Protein AF-A0A3Q7FT21-F1 (afdb_monomer_lite)

Organism: Solanum lycopersicum (NCBI:txid4081)

Sequence (162 aa):
NGCFIIMRSIQRLRFLHSPSLLSRFTANYLPLTSSYSSSSPHAQMEPTTSITAATFLTQEELTQINLLIPRLCSSNHLKEAANLITTAFLTNPSLESISVSIFIHRLSLEPDLTQPMYFLNRLKYTPKAQSFLLPICKMLVSLYFRNREAKKGLKIFHWVSR

Structure (mmCIF, N/CA/C/O backbone):
data_AF-A0A3Q7FT21-F1
#
_entry.id   AF-A0A3Q7FT21-F1
#
loop_
_atom_site.group_PDB
_atom_site.id
_atom_site.type_symbol
_atom_site.label_atom_id
_atom_site.label_alt_id
_atom_site.label_comp_id
_atom_site.label_asym_id
_atom_site.label_entity_id
_atom_site.label_seq_id
_atom_site.pdbx_PDB_ins_code
_atom_site.Cartn_x
_atom_site.Cartn_y
_atom_site.Cartn_z
_atom_site.occupancy
_atom_site.B_iso_or_equiv
_atom_site.auth_seq_id
_atom_site.auth_comp_id
_atom_site.auth_asym_id
_atom_site.auth_atom_id
_atom_site.pdbx_PDB_model_num
ATOM 1 N N . ASN A 1 1 ? -20.136 3.689 -27.228 1.00 39.22 1 ASN A N 1
ATOM 2 C CA . ASN A 1 1 ? -21.067 3.970 -26.105 1.00 39.22 1 ASN A CA 1
ATOM 3 C C . ASN A 1 1 ? -20.394 4.053 -24.724 1.00 39.22 1 ASN A C 1
ATOM 5 O O . ASN A 1 1 ? -21.027 3.715 -23.738 1.00 39.22 1 ASN A O 1
ATOM 9 N N . GLY A 1 2 ? -19.146 4.538 -24.612 1.00 34.97 2 GLY A N 1
ATOM 10 C CA . GLY A 1 2 ? -18.394 4.532 -23.338 1.00 34.97 2 GLY A CA 1
ATOM 11 C C . GLY A 1 2 ? -17.971 5.901 -22.790 1.00 34.97 2 GLY A C 1
ATOM 12 O O . GLY A 1 2 ? -17.339 5.951 -21.745 1.00 34.97 2 GLY A O 1
ATOM 13 N N . CYS A 1 3 ? -18.298 7.009 -23.467 1.00 38.62 3 CYS A N 1
ATOM 14 C CA . CYS A 1 3 ? -17.778 8.336 -23.098 1.00 38.62 3 CYS A CA 1
ATOM 15 C C . CYS A 1 3 ? -18.766 9.186 -22.269 1.00 38.62 3 CYS A C 1
ATOM 17 O O . CYS A 1 3 ? -18.373 10.148 -21.619 1.00 38.62 3 CYS A O 1
ATOM 19 N N . PHE A 1 4 ? -20.054 8.818 -22.227 1.00 33.16 4 PHE A N 1
ATOM 20 C CA . PHE A 1 4 ? -21.101 9.669 -21.638 1.00 33.16 4 PHE A CA 1
ATOM 21 C C . PHE A 1 4 ? -21.374 9.420 -20.140 1.00 33.16 4 PHE A C 1
ATOM 23 O O . PHE A 1 4 ? -21.985 10.253 -19.475 1.00 33.16 4 PHE A O 1
ATOM 30 N N . ILE A 1 5 ? -20.902 8.302 -19.573 1.00 39.97 5 ILE A N 1
ATOM 31 C CA . ILE A 1 5 ? -21.164 7.944 -18.162 1.00 39.97 5 ILE A CA 1
ATOM 32 C C . ILE A 1 5 ? -20.169 8.629 -17.203 1.00 39.97 5 ILE A C 1
ATOM 34 O O . ILE A 1 5 ? -20.488 8.863 -16.037 1.00 39.97 5 ILE A O 1
ATOM 38 N N . ILE A 1 6 ? -18.991 9.037 -17.688 1.00 44.06 6 ILE A N 1
ATOM 39 C CA . ILE A 1 6 ? -17.925 9.599 -16.841 1.00 44.06 6 ILE A CA 1
ATOM 40 C C . ILE A 1 6 ? -18.225 11.049 -16.417 1.00 44.06 6 ILE A C 1
ATOM 42 O O . ILE A 1 6 ? -17.867 11.449 -15.310 1.00 44.06 6 ILE A O 1
ATOM 46 N N . MET A 1 7 ? -18.967 11.826 -17.215 1.00 31.12 7 MET A N 1
ATOM 47 C CA . MET A 1 7 ? -19.254 13.229 -16.876 1.00 31.12 7 MET A CA 1
ATOM 48 C C . MET A 1 7 ? -20.376 13.430 -15.848 1.00 31.12 7 MET A C 1
ATOM 50 O O . MET A 1 7 ? -20.403 14.458 -15.170 1.00 31.12 7 MET A O 1
ATOM 54 N N . ARG A 1 8 ? -21.273 12.454 -15.646 1.00 34.62 8 ARG A N 1
ATOM 55 C CA . ARG A 1 8 ? -22.394 12.603 -14.695 1.00 34.62 8 ARG A CA 1
ATOM 56 C C . ARG A 1 8 ? -21.981 12.422 -13.226 1.00 34.62 8 ARG A C 1
ATOM 58 O O . ARG A 1 8 ? -22.713 12.827 -12.325 1.00 34.62 8 ARG A O 1
ATOM 65 N N . SER A 1 9 ? -20.794 11.875 -12.970 1.00 38.12 9 SER A N 1
ATOM 66 C CA . SER A 1 9 ? -20.300 11.610 -11.610 1.00 38.12 9 SER A CA 1
ATOM 67 C C . SER A 1 9 ? -19.572 12.800 -10.974 1.00 38.12 9 SER A C 1
ATOM 69 O O . SER A 1 9 ? -19.424 12.841 -9.754 1.00 38.12 9 SER A O 1
ATOM 71 N N . ILE A 1 10 ? -19.170 13.800 -11.768 1.00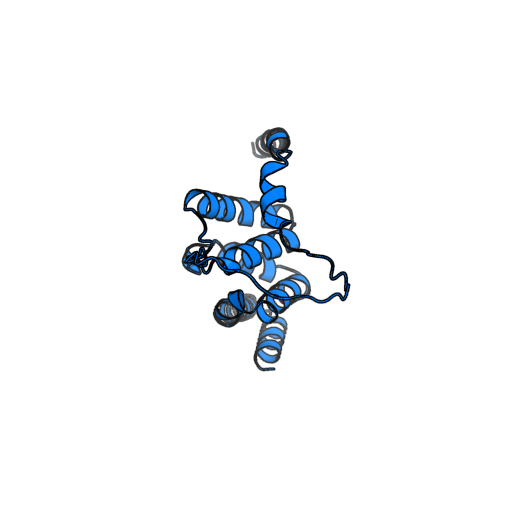 45.97 10 ILE A N 1
ATOM 72 C CA . ILE A 1 10 ? -18.412 14.970 -11.288 1.00 45.97 10 ILE A CA 1
ATOM 73 C C . ILE A 1 10 ? -19.341 15.996 -10.613 1.00 45.97 10 ILE A C 1
ATOM 75 O O . ILE A 1 10 ? -18.941 16.700 -9.689 1.00 45.97 10 ILE A O 1
ATOM 79 N N . GLN A 1 11 ? -20.626 16.035 -10.984 1.00 39.22 11 GLN A N 1
ATOM 80 C CA . GLN A 1 11 ? -21.595 16.970 -10.392 1.00 39.22 11 GLN A CA 1
ATOM 81 C C . GLN A 1 11 ? -22.029 16.600 -8.963 1.00 39.22 11 GLN A C 1
ATOM 83 O O . GLN A 1 11 ? -22.548 17.454 -8.246 1.00 39.22 11 GLN A O 1
ATOM 88 N N . ARG A 1 12 ? -21.769 15.369 -8.500 1.00 40.31 12 ARG A N 1
ATOM 89 C CA . ARG A 1 12 ? -22.062 14.957 -7.113 1.00 40.31 12 ARG A CA 1
ATOM 90 C C . ARG A 1 12 ? -20.955 15.297 -6.112 1.00 40.31 12 ARG A C 1
ATOM 92 O O . ARG A 1 12 ? -21.176 15.166 -4.914 1.00 40.31 12 ARG A O 1
ATOM 99 N N . LEU A 1 13 ? -19.811 15.816 -6.568 1.00 42.16 13 LEU A N 1
ATOM 100 C CA . LEU A 1 13 ? -18.716 16.251 -5.689 1.00 42.16 13 LEU A CA 1
ATOM 101 C C . LEU A 1 13 ? -19.010 17.565 -4.942 1.00 42.16 13 LEU A C 1
ATOM 103 O O . LEU A 1 13 ? -18.293 17.901 -4.006 1.00 42.16 13 LEU A O 1
ATOM 107 N N . ARG A 1 14 ? -20.099 18.276 -5.271 1.00 40.06 14 ARG A N 1
ATOM 108 C CA . ARG A 1 14 ? -20.554 19.434 -4.476 1.00 40.06 14 ARG A CA 1
ATOM 109 C C . ARG A 1 14 ? -21.140 19.054 -3.109 1.00 40.06 14 ARG A C 1
ATOM 111 O O . ARG A 1 14 ? -21.314 19.935 -2.278 1.00 40.06 14 ARG A O 1
ATOM 118 N N . PHE A 1 15 ? -21.376 17.766 -2.842 1.00 39.66 15 PHE A N 1
ATOM 119 C CA . PHE A 1 15 ? -21.803 17.282 -1.522 1.00 39.66 15 PHE A CA 1
ATOM 120 C C . PHE A 1 15 ? -20.658 17.117 -0.511 1.00 39.66 15 PHE A C 1
ATOM 122 O O . PHE A 1 15 ? -20.920 16.837 0.652 1.00 39.66 15 PHE A O 1
ATOM 129 N N . LEU A 1 16 ? -19.395 17.295 -0.917 1.00 44.50 16 LEU A N 1
ATOM 130 C CA . LEU A 1 16 ? -18.241 17.097 -0.029 1.00 44.50 16 LEU A CA 1
ATOM 131 C C . LEU A 1 16 ? -17.788 18.371 0.702 1.00 44.50 16 LEU A C 1
ATOM 133 O O . LEU A 1 16 ? -16.834 18.323 1.471 1.00 44.50 16 LEU A O 1
ATOM 137 N N . HIS A 1 17 ? -18.499 19.490 0.534 1.00 36.25 17 HIS A N 1
ATOM 138 C CA . HIS A 1 17 ? -18.295 20.716 1.316 1.00 36.25 17 HIS A CA 1
ATOM 139 C C . HIS A 1 17 ? -19.102 20.716 2.631 1.00 36.25 17 HIS A C 1
ATOM 141 O O . HIS A 1 17 ? -19.611 21.749 3.056 1.00 36.25 17 HIS A O 1
ATOM 147 N N . SER A 1 18 ? -19.233 19.564 3.299 1.00 35.62 18 SER A N 1
ATOM 148 C CA . SER A 1 18 ? -19.724 19.526 4.681 1.00 35.62 18 SER A CA 1
ATOM 149 C C . SER A 1 18 ? -18.536 19.639 5.648 1.00 35.62 18 SER A C 1
ATOM 151 O O . SER A 1 18 ? -17.769 18.684 5.778 1.00 35.62 18 SER A O 1
ATOM 153 N N . PRO A 1 19 ? -18.375 20.767 6.369 1.00 42.12 19 PRO A N 1
ATOM 154 C CA . PRO A 1 19 ? -17.279 20.966 7.324 1.00 42.12 19 PRO A CA 1
ATOM 155 C C . PRO A 1 19 ? -17.345 20.046 8.562 1.00 42.12 19 PRO A C 1
ATOM 157 O O . PRO A 1 19 ? -16.426 20.040 9.380 1.00 42.12 19 PRO A O 1
ATOM 160 N N . SER A 1 20 ? -18.391 19.225 8.703 1.00 39.62 20 SER A N 1
ATOM 161 C CA . SER A 1 20 ? -18.611 18.366 9.872 1.00 39.62 20 SER A CA 1
ATOM 162 C C . SER A 1 20 ? -17.694 17.141 9.948 1.00 39.62 20 SER A C 1
ATOM 164 O O . SER A 1 20 ? -17.480 16.630 11.047 1.00 39.62 20 SER A O 1
ATOM 166 N N . LEU A 1 21 ? -17.119 16.678 8.830 1.00 41.75 21 LEU A N 1
ATOM 167 C CA . LEU A 1 21 ? -16.188 15.541 8.852 1.00 41.75 21 LEU A CA 1
ATOM 168 C C . LEU A 1 21 ? -14.760 15.957 9.213 1.00 41.75 21 LEU A C 1
ATOM 170 O O . LEU A 1 21 ? -14.068 15.191 9.870 1.00 41.75 21 LEU A O 1
ATOM 174 N N . LEU A 1 22 ? -14.330 17.178 8.872 1.00 38.09 22 LEU A N 1
ATOM 175 C CA . LEU A 1 22 ? -12.999 17.682 9.244 1.00 38.09 22 LEU A CA 1
ATOM 176 C C . LEU A 1 22 ? -12.909 18.077 10.724 1.00 38.09 22 LEU A C 1
ATOM 178 O O . LEU A 1 22 ? -11.853 17.912 11.329 1.00 38.09 22 LEU A O 1
ATOM 182 N N . SER A 1 23 ? -14.016 18.521 11.331 1.00 36.00 23 SER A N 1
ATOM 183 C CA . SER A 1 23 ? -14.039 18.967 12.732 1.00 36.00 23 SER A CA 1
ATOM 184 C C . SER A 1 23 ? -13.704 17.865 13.742 1.00 36.00 23 SER A C 1
ATOM 186 O O . SER A 1 23 ? -13.302 18.178 14.860 1.00 36.00 23 SER A O 1
ATOM 188 N N . ARG A 1 24 ? -13.870 16.585 13.381 1.00 41.72 24 ARG A N 1
ATOM 189 C CA . ARG A 1 24 ? -13.568 15.463 14.283 1.00 41.72 24 ARG A CA 1
ATOM 190 C C . ARG A 1 24 ? -12.106 15.006 14.205 1.00 41.72 24 ARG A C 1
ATOM 192 O O . ARG A 1 24 ? -11.644 14.327 15.113 1.00 41.72 24 ARG A O 1
ATOM 199 N N . PHE A 1 25 ? -11.374 15.400 13.158 1.00 43.97 25 PHE A N 1
ATOM 200 C CA . PHE A 1 25 ? -9.965 15.034 12.959 1.00 43.97 25 PHE A CA 1
ATOM 201 C C . PHE A 1 25 ? -8.970 16.102 13.445 1.00 43.97 25 PHE A C 1
ATOM 203 O O . PHE A 1 25 ? -7.785 15.805 13.559 1.00 43.97 25 PHE A O 1
ATOM 210 N N . THR A 1 26 ? -9.420 17.324 13.749 1.00 41.31 26 THR A N 1
ATOM 211 C CA . THR A 1 26 ? -8.561 18.438 14.203 1.00 41.31 26 THR A CA 1
ATOM 212 C C . THR A 1 26 ? -8.559 18.675 15.716 1.00 41.31 26 THR A C 1
ATOM 214 O O . THR A 1 26 ? -7.800 19.513 16.201 1.00 41.31 26 THR A O 1
ATOM 217 N N . ALA A 1 27 ? -9.343 17.928 16.494 1.00 42.09 27 ALA A N 1
ATOM 218 C CA . ALA A 1 27 ? -9.324 18.019 17.950 1.00 42.09 27 ALA A CA 1
ATOM 219 C C . ALA A 1 27 ? -8.206 17.134 18.525 1.00 42.09 27 ALA A C 1
ATOM 221 O O . ALA A 1 27 ? -8.450 15.968 18.815 1.00 42.09 27 ALA A O 1
ATOM 222 N N . ASN A 1 28 ? -6.975 17.663 18.587 1.00 41.47 28 ASN A N 1
ATOM 223 C CA . ASN A 1 28 ? -5.962 17.421 19.640 1.00 41.47 28 ASN A CA 1
ATOM 224 C C . ASN A 1 28 ? -4.559 17.908 19.224 1.00 41.47 28 ASN A C 1
ATOM 226 O O . ASN A 1 28 ? -3.575 17.176 19.309 1.00 41.47 28 ASN A O 1
ATOM 230 N N . TYR A 1 29 ? -4.444 19.172 18.819 1.00 39.91 29 TYR A N 1
ATOM 231 C CA . TYR A 1 29 ? -3.180 19.897 18.955 1.00 39.91 29 TYR A CA 1
ATOM 232 C C . TYR A 1 29 ? -3.377 20.978 20.017 1.00 39.91 29 TYR A C 1
ATOM 234 O O . TYR A 1 29 ? -3.792 22.093 19.718 1.00 39.91 29 TYR A O 1
ATOM 242 N N . LEU A 1 30 ? -3.133 20.613 21.278 1.00 40.53 30 LEU A N 1
ATOM 243 C CA . LEU A 1 30 ? -2.931 21.576 22.361 1.00 40.53 30 LEU A CA 1
ATOM 244 C C . LEU A 1 30 ? -1.567 22.255 22.147 1.00 40.53 30 LEU A C 1
ATOM 246 O O . LEU A 1 30 ? -0.557 21.548 22.095 1.00 40.53 30 LEU A O 1
ATOM 250 N N . PRO A 1 31 ? -1.489 23.592 22.032 1.00 41.03 31 PRO A N 1
ATOM 251 C CA . PRO A 1 31 ? -0.224 24.292 22.166 1.00 41.03 31 PRO A CA 1
ATOM 252 C C . PRO A 1 31 ? 0.200 24.303 23.641 1.00 41.03 31 PRO A C 1
ATOM 254 O O . PRO A 1 31 ? -0.562 24.674 24.532 1.00 41.03 31 PRO A O 1
ATOM 257 N N . LEU A 1 32 ? 1.437 23.874 23.884 1.00 41.78 32 LEU A N 1
ATOM 258 C CA . LEU A 1 32 ? 2.106 23.902 25.178 1.00 41.78 32 LEU A CA 1
ATOM 259 C C . LEU A 1 32 ? 2.386 25.363 25.572 1.00 41.78 32 LEU A C 1
ATOM 261 O O . LEU A 1 32 ? 3.337 25.963 25.076 1.00 41.78 32 LEU A O 1
ATOM 265 N N . THR A 1 33 ? 1.583 25.941 26.465 1.00 38.16 33 THR A N 1
ATOM 266 C CA . THR A 1 33 ? 1.930 27.195 27.149 1.00 38.16 33 THR A CA 1
ATOM 267 C C . THR A 1 33 ? 2.263 26.899 28.602 1.00 38.16 33 THR A C 1
ATOM 269 O O . THR A 1 33 ? 1.398 26.534 29.396 1.00 38.16 33 THR A O 1
ATOM 272 N N . SER A 1 34 ? 3.544 27.043 28.928 1.00 40.53 34 SER A N 1
ATOM 273 C CA . SER A 1 34 ? 4.061 27.051 30.292 1.00 40.53 34 SER A CA 1
ATOM 274 C C . SER A 1 34 ? 3.517 28.265 31.044 1.00 40.53 34 SER A C 1
ATOM 276 O O . SER A 1 34 ? 3.614 29.389 30.552 1.00 40.53 34 SER A O 1
ATOM 278 N N . SER A 1 35 ? 2.966 28.056 32.236 1.00 37.34 35 SER A N 1
ATOM 279 C CA . SER A 1 35 ? 2.826 29.090 33.262 1.00 37.34 35 SER A CA 1
ATOM 280 C C . SER A 1 35 ? 2.770 28.425 34.632 1.00 37.34 35 SER A C 1
ATOM 282 O O . SER A 1 35 ? 1.949 27.554 34.904 1.00 37.34 35 SER A O 1
ATOM 284 N N . TYR A 1 36 ? 3.709 28.838 35.470 1.00 43.22 36 TYR A N 1
ATOM 285 C CA . TYR A 1 36 ? 3.799 28.561 36.893 1.00 43.22 36 TYR A CA 1
ATOM 286 C C . TYR A 1 36 ? 2.655 29.273 37.630 1.00 43.22 36 TYR A C 1
ATOM 288 O O . TYR A 1 36 ? 2.338 30.414 37.299 1.00 43.22 36 TYR A O 1
ATOM 296 N N . SER A 1 37 ? 2.076 28.640 38.653 1.00 34.19 37 SER A N 1
ATOM 297 C CA . SER A 1 37 ? 1.817 29.247 39.971 1.00 34.19 37 SER A CA 1
ATOM 298 C C . SER A 1 37 ? 1.069 28.292 40.904 1.00 34.19 37 SER A C 1
ATOM 300 O O . SER A 1 37 ? 0.234 27.488 40.506 1.00 34.19 37 SER A O 1
ATOM 302 N N . SER A 1 38 ? 1.449 28.410 42.168 1.00 38.88 38 SER A N 1
ATOM 303 C CA . SER A 1 38 ? 1.082 27.680 43.378 1.00 38.88 38 SER A CA 1
ATOM 304 C C . SER A 1 38 ? -0.358 27.871 43.867 1.00 38.88 38 SER A C 1
ATOM 306 O O . SER A 1 38 ? -0.829 29.004 43.909 1.00 38.88 38 SER A O 1
ATOM 308 N N . SER A 1 39 ? -0.983 26.806 44.388 1.00 33.53 39 SER A N 1
ATOM 309 C CA . SER A 1 39 ? -1.564 26.679 45.752 1.00 33.53 39 SER A CA 1
ATOM 310 C C . SER A 1 39 ? -2.558 25.499 45.844 1.00 33.53 39 SER A C 1
ATOM 312 O O . SER A 1 39 ? -3.169 25.094 44.864 1.00 33.53 39 SER A O 1
ATOM 314 N N . SER A 1 40 ? -2.629 24.901 47.034 1.00 34.06 40 SER A N 1
ATOM 315 C CA . SER A 1 40 ? -3.372 23.690 47.448 1.00 34.06 40 SER A CA 1
ATOM 316 C C . SER A 1 40 ? -4.671 24.092 48.198 1.00 34.06 40 SER A C 1
ATOM 318 O O . SER A 1 40 ? -4.823 25.282 48.469 1.00 34.06 40 SER A O 1
ATOM 320 N N . PRO A 1 41 ? -5.487 23.186 48.784 1.00 56.19 41 PRO A N 1
ATOM 321 C CA . PRO A 1 41 ? -6.245 22.040 48.250 1.00 56.19 41 PRO A CA 1
ATOM 322 C C . PRO A 1 41 ? -7.764 22.151 48.559 1.00 56.19 41 PRO A C 1
ATOM 324 O O . PRO A 1 41 ? -8.135 22.635 49.626 1.00 56.19 41 PRO A O 1
ATOM 327 N N . HIS A 1 42 ? -8.663 21.576 47.747 1.00 30.41 42 HIS A N 1
ATOM 328 C CA . HIS A 1 42 ? -9.938 21.067 48.287 1.00 30.41 42 HIS A CA 1
ATOM 329 C C . HIS A 1 42 ? -10.618 20.020 47.396 1.00 30.41 42 HIS A C 1
ATOM 331 O O . HIS A 1 42 ? -10.441 19.994 46.183 1.00 30.41 42 HIS A O 1
ATOM 337 N N . ALA A 1 43 ? -11.354 19.139 48.067 1.00 35.88 43 ALA A N 1
ATOM 338 C CA . ALA A 1 43 ? -11.955 17.896 47.611 1.00 35.88 43 ALA A CA 1
ATOM 339 C C . ALA A 1 43 ? -12.921 18.019 46.422 1.00 35.88 43 ALA A C 1
ATOM 341 O O . ALA A 1 43 ? -13.711 18.952 46.374 1.00 35.88 43 ALA A O 1
ATOM 342 N N . GLN A 1 44 ? -12.958 16.986 45.573 1.00 32.91 44 GLN A N 1
ATOM 343 C CA . GLN A 1 44 ? -14.177 16.207 45.322 1.00 32.91 44 GLN A CA 1
ATOM 344 C C . GLN A 1 44 ? -13.868 14.942 44.508 1.00 32.91 44 GLN A C 1
ATOM 346 O O . GLN A 1 44 ? -13.113 14.961 43.540 1.00 32.91 44 GLN A O 1
ATOM 351 N N . MET A 1 45 ? -14.433 13.826 44.970 1.00 40.62 45 MET A N 1
ATOM 352 C CA . MET A 1 45 ? -14.443 12.539 44.287 1.00 40.62 45 MET A CA 1
ATOM 353 C C . MET A 1 45 ? -15.385 12.615 43.084 1.00 40.62 45 MET A C 1
ATOM 355 O O . MET A 1 45 ? -16.579 12.830 43.257 1.00 40.62 45 MET A O 1
ATOM 359 N N . GLU A 1 46 ? -14.856 12.362 41.895 1.00 33.91 46 GLU A N 1
ATOM 360 C CA . GLU A 1 46 ? -15.609 11.970 40.704 1.00 33.91 46 GLU A CA 1
ATOM 361 C C . GLU A 1 46 ? -14.874 10.751 40.131 1.00 33.91 46 GLU A C 1
ATOM 363 O O . GLU A 1 46 ? -13.683 10.856 39.816 1.00 33.91 46 GLU A O 1
ATOM 368 N N . PRO A 1 47 ? -15.505 9.571 40.014 1.00 39.50 47 PRO A N 1
ATOM 369 C CA . PRO A 1 47 ? -14.922 8.475 39.267 1.00 39.50 47 PRO A CA 1
ATOM 370 C C . PRO A 1 47 ? -15.078 8.817 37.784 1.00 39.50 47 PRO A C 1
ATOM 372 O O . PRO A 1 47 ? -16.031 8.390 37.130 1.00 39.50 47 PRO A O 1
ATOM 375 N N . THR A 1 48 ? -14.151 9.610 37.236 1.00 34.00 48 THR A N 1
ATOM 376 C CA . THR A 1 48 ? -14.063 9.799 35.788 1.00 34.00 48 THR A CA 1
ATOM 377 C C . THR A 1 48 ? -13.709 8.445 35.195 1.00 34.00 48 THR A C 1
ATOM 379 O O . THR A 1 48 ? -12.556 8.017 35.171 1.00 34.00 48 THR A O 1
ATOM 382 N N . THR A 1 49 ? -14.747 7.731 34.774 1.00 35.56 49 THR A N 1
ATOM 383 C CA . THR A 1 49 ? -14.631 6.475 34.056 1.00 35.56 49 THR A CA 1
ATOM 384 C C . THR A 1 49 ? -13.974 6.835 32.733 1.00 35.56 49 THR A C 1
ATOM 386 O O . THR A 1 49 ? -14.622 7.318 31.806 1.00 35.56 49 THR A O 1
ATOM 389 N N . SER A 1 50 ? -12.656 6.680 32.669 1.00 36.81 50 SER A N 1
ATOM 390 C CA . SER A 1 50 ? -11.853 6.807 31.464 1.00 36.81 50 SER A CA 1
ATOM 391 C C . SER A 1 50 ? -12.170 5.628 30.547 1.00 36.81 50 SER A C 1
ATOM 393 O O . SER A 1 50 ? -11.366 4.721 30.334 1.00 36.81 50 SER A O 1
ATOM 395 N N . ILE A 1 51 ? -13.378 5.633 29.975 1.00 41.28 51 ILE A N 1
ATOM 396 C CA . ILE A 1 51 ? -13.687 4.811 28.814 1.00 41.28 51 ILE A CA 1
ATOM 397 C C . ILE A 1 51 ? -12.844 5.399 27.694 1.00 41.28 51 ILE A C 1
ATOM 399 O O . ILE A 1 51 ? -13.200 6.380 27.045 1.00 41.28 51 ILE A O 1
ATOM 403 N N . THR A 1 52 ? -11.671 4.806 27.515 1.00 40.47 52 THR A N 1
ATOM 404 C CA . THR A 1 52 ? -10.858 4.971 26.321 1.00 40.47 52 THR A CA 1
ATOM 405 C C . THR A 1 52 ? -11.715 4.424 25.187 1.00 40.47 52 THR A C 1
ATOM 407 O O . THR A 1 52 ? -11.719 3.222 24.935 1.00 40.47 52 THR A O 1
ATOM 410 N N . ALA A 1 53 ? -12.551 5.278 24.593 1.00 45.25 53 ALA A N 1
ATOM 411 C CA . ALA A 1 53 ? -13.445 4.908 23.513 1.00 45.25 53 ALA A CA 1
ATOM 412 C C . ALA A 1 53 ? -12.577 4.448 22.342 1.00 45.25 53 ALA A C 1
ATOM 414 O O . ALA A 1 53 ? -12.020 5.258 21.599 1.00 45.25 53 ALA A O 1
ATOM 415 N N . ALA A 1 54 ? -12.401 3.133 22.224 1.00 53.22 54 ALA A N 1
ATOM 416 C CA . ALA A 1 54 ? -11.787 2.522 21.067 1.00 53.22 54 ALA A CA 1
ATOM 417 C C . ALA A 1 54 ? -12.608 2.968 19.853 1.00 53.22 54 ALA A C 1
ATOM 419 O O . ALA A 1 54 ? -13.781 2.633 19.706 1.00 53.22 54 ALA A O 1
ATOM 420 N N . THR A 1 55 ? -12.018 3.853 19.055 1.00 61.97 55 THR A N 1
ATOM 421 C CA . THR A 1 55 ? -12.672 4.445 17.894 1.00 61.97 55 THR A CA 1
ATOM 422 C C . THR A 1 55 ? -12.691 3.382 16.804 1.00 61.97 55 THR A C 1
ATOM 424 O O . THR A 1 55 ? -11.722 3.236 16.062 1.00 61.97 55 THR A O 1
ATOM 427 N N . PHE A 1 56 ? -13.748 2.577 16.773 1.00 68.00 56 PHE A N 1
ATOM 428 C CA . PHE A 1 56 ? -13.984 1.590 15.725 1.00 68.00 56 PHE A CA 1
ATOM 429 C C . PHE A 1 56 ? -14.701 2.254 14.549 1.00 68.00 56 PHE A C 1
ATOM 431 O O . PHE A 1 56 ? -15.587 3.084 14.756 1.00 68.00 56 PHE A O 1
ATOM 438 N N . LEU A 1 57 ? -14.322 1.891 13.322 1.00 72.50 57 LEU A N 1
ATOM 439 C CA . LEU A 1 57 ? -15.081 2.281 12.134 1.00 72.50 57 LEU A CA 1
ATOM 440 C C . LEU A 1 57 ? -16.451 1.603 12.154 1.00 72.50 57 LEU A C 1
ATOM 442 O O . LEU A 1 57 ? -16.551 0.398 12.392 1.00 72.50 57 LEU A O 1
ATOM 446 N N . THR A 1 58 ? -17.494 2.368 11.853 1.00 82.06 58 THR A N 1
ATOM 447 C CA . THR A 1 58 ? -18.821 1.811 11.569 1.00 82.06 58 THR A CA 1
ATOM 448 C C . THR A 1 58 ? -18.813 1.046 10.242 1.00 82.06 58 THR A C 1
ATOM 450 O O . THR A 1 58 ? -17.953 1.254 9.377 1.00 82.06 58 THR A O 1
ATOM 453 N N . GLN A 1 59 ? -19.787 0.155 10.052 1.00 79.69 59 GLN A N 1
ATOM 454 C CA . GLN A 1 59 ? -19.904 -0.633 8.823 1.00 79.69 59 GLN A CA 1
ATOM 455 C C . GLN A 1 59 ? -20.148 0.262 7.596 1.00 79.69 59 GLN A C 1
ATOM 457 O O . GLN A 1 59 ? -19.646 -0.007 6.499 1.00 79.69 59 GLN A O 1
ATOM 462 N N . GLU A 1 60 ? -20.881 1.357 7.780 1.00 82.50 60 GLU A N 1
ATOM 463 C CA . GLU A 1 60 ? -21.152 2.366 6.764 1.00 82.50 60 GLU A CA 1
ATOM 464 C C . GLU A 1 60 ? -19.866 3.083 6.341 1.00 82.50 60 GLU A C 1
ATOM 466 O O . GLU A 1 60 ? -19.584 3.188 5.145 1.00 82.50 60 GLU A O 1
ATOM 471 N N . GLU A 1 61 ? -19.049 3.525 7.302 1.00 83.25 61 GLU A N 1
ATOM 472 C CA . GLU A 1 61 ? -17.761 4.178 7.033 1.00 83.25 61 GLU A CA 1
ATOM 473 C C . GLU A 1 61 ? -16.794 3.232 6.317 1.00 83.25 61 GLU A C 1
ATOM 475 O O . GLU A 1 61 ? -16.161 3.618 5.332 1.00 83.25 61 GLU A O 1
ATOM 480 N N . LEU A 1 62 ? -16.724 1.970 6.746 1.00 84.31 62 LEU A N 1
ATOM 481 C CA . LEU A 1 62 ? -15.908 0.948 6.094 1.00 84.31 62 LEU A CA 1
ATOM 482 C C . LEU A 1 62 ? -16.345 0.718 4.639 1.00 84.31 62 LEU A C 1
ATOM 484 O O . LEU A 1 62 ? -15.515 0.636 3.730 1.00 84.31 62 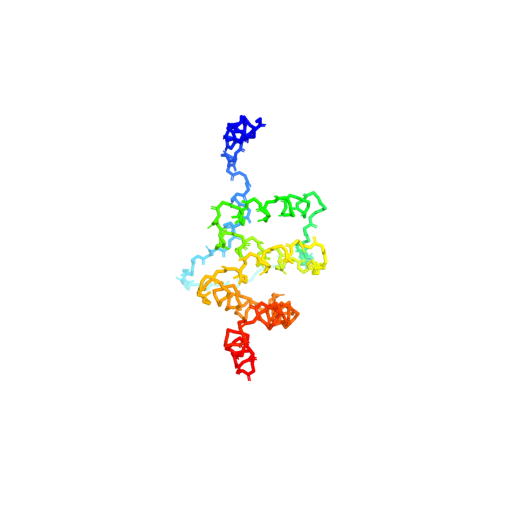LEU A O 1
ATOM 488 N N . THR A 1 63 ? -17.656 0.668 4.399 1.00 85.75 63 THR A N 1
ATOM 489 C CA . THR A 1 63 ? -18.221 0.538 3.050 1.00 85.75 63 THR A CA 1
ATOM 490 C C . THR A 1 63 ? -17.844 1.740 2.185 1.00 85.75 63 THR A C 1
ATOM 492 O O . THR A 1 63 ? -17.415 1.572 1.041 1.00 85.75 63 THR A O 1
ATOM 495 N N . GLN A 1 64 ? -17.927 2.958 2.725 1.00 85.81 64 GLN A N 1
ATOM 496 C CA . GLN A 1 64 ? -17.505 4.164 2.012 1.00 85.81 64 GLN A CA 1
ATOM 497 C C . GLN A 1 64 ? -16.008 4.153 1.690 1.00 85.81 64 GLN A C 1
ATOM 499 O O . GLN A 1 64 ? -15.637 4.454 0.554 1.00 85.81 64 GLN A O 1
ATOM 504 N N . ILE A 1 65 ? -15.153 3.752 2.635 1.00 88.31 65 ILE A N 1
ATOM 505 C CA . ILE A 1 65 ? -13.706 3.604 2.419 1.00 88.31 65 ILE A CA 1
ATOM 506 C C . ILE A 1 65 ? -13.438 2.629 1.265 1.00 88.31 65 ILE A C 1
ATOM 508 O O . ILE A 1 65 ? -12.697 2.960 0.336 1.00 88.31 65 ILE A O 1
ATOM 512 N N . ASN A 1 66 ? -14.096 1.469 1.262 1.00 89.00 66 ASN A N 1
ATOM 513 C CA . ASN A 1 66 ? -13.948 0.461 0.211 1.00 89.00 66 ASN A CA 1
ATOM 514 C C . ASN A 1 66 ? -14.403 0.938 -1.172 1.00 89.00 66 ASN A C 1
ATOM 516 O O . ASN A 1 66 ? -13.813 0.547 -2.176 1.00 89.00 66 ASN A O 1
ATOM 520 N N . LEU A 1 67 ? -15.404 1.816 -1.245 1.00 89.25 67 LEU A N 1
ATOM 521 C CA . LEU A 1 67 ? -15.834 2.427 -2.506 1.00 89.25 67 LEU A CA 1
ATOM 522 C C . LEU A 1 67 ? -14.911 3.569 -2.958 1.00 89.25 67 LEU A C 1
ATOM 524 O O . LEU A 1 67 ? -14.784 3.819 -4.160 1.00 89.25 67 LEU A O 1
ATOM 528 N N . LEU A 1 68 ? -14.283 4.279 -2.019 1.00 90.88 68 LEU A N 1
ATOM 529 C CA . LEU A 1 68 ? -13.409 5.419 -2.296 1.00 90.88 68 LEU A CA 1
ATOM 530 C C . LEU A 1 68 ? -12.016 4.993 -2.757 1.00 90.88 68 LEU A C 1
ATOM 532 O O . LEU A 1 68 ? -11.487 5.603 -3.687 1.00 90.88 68 LEU A O 1
ATOM 536 N N . ILE A 1 69 ? -11.437 3.945 -2.162 1.00 90.00 69 ILE A N 1
ATOM 537 C CA . ILE A 1 69 ? -10.079 3.483 -2.488 1.00 90.00 69 ILE A CA 1
ATOM 538 C C . ILE A 1 69 ? -9.906 3.241 -4.000 1.00 90.00 69 ILE A C 1
ATOM 540 O O . ILE A 1 69 ? -9.001 3.845 -4.582 1.00 90.00 69 ILE A O 1
ATOM 544 N N . PRO A 1 70 ? -10.762 2.453 -4.688 1.00 88.06 70 PRO A N 1
ATOM 545 C CA . PRO A 1 70 ? -10.616 2.225 -6.124 1.00 88.06 70 PRO A CA 1
ATOM 546 C C . PRO A 1 70 ? -10.737 3.512 -6.942 1.00 88.06 70 PRO A C 1
ATOM 548 O O . PRO A 1 70 ? -9.987 3.705 -7.895 1.00 88.06 70 PRO A O 1
ATOM 551 N N . ARG A 1 71 ? -11.631 4.428 -6.547 1.00 89.88 71 ARG A N 1
ATOM 552 C CA . ARG A 1 71 ? -11.832 5.708 -7.246 1.00 89.88 71 ARG A CA 1
ATOM 553 C C . ARG A 1 71 ? -10.593 6.593 -7.162 1.00 89.88 71 ARG A C 1
ATOM 555 O O . ARG A 1 71 ? -10.171 7.137 -8.177 1.00 89.88 71 ARG A O 1
ATOM 562 N N . LEU A 1 72 ? -9.980 6.694 -5.983 1.00 90.88 72 LEU A N 1
ATOM 563 C CA . LEU A 1 72 ? -8.731 7.436 -5.797 1.00 90.88 72 LEU A CA 1
ATOM 564 C C . LEU A 1 72 ? -7.586 6.815 -6.606 1.00 90.88 72 LEU A C 1
ATOM 566 O O . LEU A 1 72 ? -6.813 7.537 -7.232 1.00 90.88 72 LEU A O 1
ATOM 570 N N . CYS A 1 73 ? -7.523 5.483 -6.666 1.00 90.62 73 CYS A N 1
ATOM 571 C CA . CYS A 1 73 ? -6.540 4.764 -7.474 1.00 90.62 73 CYS A CA 1
ATOM 572 C C . CYS A 1 73 ? -6.694 5.032 -8.980 1.00 90.62 73 CYS A C 1
ATOM 574 O O . CYS A 1 73 ? -5.690 5.202 -9.676 1.00 90.62 73 CYS A O 1
ATOM 576 N N . SER A 1 74 ? -7.931 5.070 -9.488 1.00 89.12 74 SER A N 1
ATOM 577 C CA . SER A 1 74 ? -8.232 5.371 -10.894 1.00 89.12 74 SER A CA 1
ATOM 578 C C . SER A 1 74 ? -7.941 6.825 -11.265 1.00 89.12 74 SER A C 1
ATOM 580 O O . SER A 1 74 ? -7.496 7.085 -12.377 1.00 89.12 74 SER A O 1
ATOM 582 N N . SER A 1 75 ? -8.142 7.759 -10.335 1.00 89.19 75 SER A N 1
ATOM 583 C CA . SER A 1 75 ? -7.863 9.189 -10.527 1.00 89.19 75 SER A CA 1
ATOM 584 C C . SER A 1 75 ? -6.418 9.592 -10.196 1.00 89.19 75 SER A C 1
ATOM 586 O O . SER A 1 75 ? -6.115 10.777 -10.128 1.00 89.19 75 SER A O 1
ATOM 588 N N . ASN A 1 76 ? -5.520 8.624 -9.983 1.00 87.88 76 ASN A N 1
ATOM 589 C CA . ASN A 1 76 ? -4.104 8.836 -9.657 1.00 87.88 76 ASN A CA 1
ATOM 590 C C . ASN A 1 76 ? -3.821 9.577 -8.327 1.00 87.88 76 ASN A C 1
ATOM 592 O O . ASN A 1 76 ? -2.723 10.088 -8.111 1.00 87.88 76 ASN A O 1
ATOM 596 N N . HIS A 1 77 ? -4.778 9.580 -7.398 1.00 90.81 77 HIS A N 1
ATOM 597 C CA . HIS A 1 77 ? -4.654 10.148 -6.049 1.00 90.81 77 HIS A CA 1
ATOM 598 C C . HIS A 1 77 ? -4.133 9.099 -5.052 1.00 90.81 77 HIS A C 1
ATOM 600 O O . HIS A 1 77 ? -4.792 8.724 -4.076 1.00 90.81 77 HIS A O 1
ATOM 606 N N . LEU A 1 78 ? -2.951 8.542 -5.343 1.00 91.56 78 LEU A N 1
ATOM 607 C CA . LEU A 1 78 ? -2.386 7.414 -4.590 1.00 91.56 78 LEU A CA 1
ATOM 608 C C . LEU A 1 78 ? -1.947 7.799 -3.171 1.00 91.56 78 LEU A C 1
ATOM 610 O O . LEU A 1 78 ? -2.040 6.976 -2.261 1.00 91.56 78 LEU A O 1
ATOM 614 N N . LYS A 1 79 ? -1.512 9.046 -2.956 1.00 91.44 79 LYS A N 1
ATOM 615 C CA . LYS A 1 79 ? -1.127 9.538 -1.623 1.00 91.44 79 LYS A CA 1
ATOM 616 C C . LYS A 1 79 ? -2.344 9.690 -0.719 1.00 91.44 79 LYS A C 1
ATOM 618 O O . LYS A 1 79 ? -2.299 9.321 0.448 1.00 91.44 79 LYS A O 1
ATOM 623 N N . GLU A 1 80 ? -3.442 10.192 -1.261 1.00 90.94 80 GLU A N 1
ATOM 624 C CA . GLU A 1 80 ? -4.713 10.347 -0.565 1.00 90.94 80 GLU A CA 1
ATOM 625 C C . GLU A 1 80 ? -5.306 8.978 -0.223 1.00 90.94 80 GLU A C 1
ATOM 627 O O . GLU A 1 80 ? -5.755 8.772 0.904 1.00 90.94 80 GLU A O 1
ATOM 632 N N . ALA A 1 81 ? -5.224 8.012 -1.144 1.00 91.62 81 ALA A N 1
ATOM 633 C CA . ALA A 1 81 ? -5.601 6.625 -0.875 1.00 91.62 81 ALA A CA 1
ATOM 634 C C . ALA A 1 81 ? -4.734 5.998 0.233 1.00 91.62 81 ALA A C 1
ATOM 636 O O . ALA A 1 81 ? -5.269 5.386 1.157 1.00 91.62 81 ALA A O 1
ATOM 637 N N . ALA A 1 82 ? -3.412 6.208 0.196 1.00 91.38 82 ALA A N 1
ATOM 638 C CA . ALA A 1 82 ? -2.499 5.784 1.258 1.00 91.38 82 ALA A CA 1
ATOM 639 C C . ALA A 1 82 ? -2.868 6.416 2.609 1.00 91.38 82 ALA A C 1
ATOM 641 O O . ALA A 1 82 ? -2.877 5.734 3.632 1.00 91.38 82 ALA A O 1
ATOM 642 N N . ASN A 1 83 ? -3.199 7.710 2.624 1.00 91.62 83 ASN A N 1
ATOM 643 C CA . ASN A 1 83 ? -3.646 8.423 3.819 1.00 91.62 83 ASN A CA 1
ATOM 644 C C . ASN A 1 83 ? -4.916 7.807 4.388 1.00 91.62 83 ASN A C 1
ATOM 646 O O . ASN A 1 83 ? -4.926 7.461 5.567 1.00 91.62 83 ASN A O 1
ATOM 650 N N . LEU A 1 84 ? -5.928 7.595 3.550 1.00 91.19 84 LEU A N 1
ATOM 651 C CA . LEU A 1 84 ? -7.193 6.996 3.954 1.00 91.19 84 LEU A CA 1
ATOM 652 C C . LEU A 1 84 ? -7.003 5.590 4.539 1.00 91.19 84 LEU A C 1
ATOM 654 O O . LEU A 1 84 ? -7.532 5.306 5.609 1.00 91.19 84 LEU A O 1
ATOM 658 N N . ILE A 1 85 ? -6.207 4.735 3.887 1.00 90.94 85 ILE A N 1
ATOM 659 C CA . ILE A 1 85 ? -5.941 3.364 4.352 1.00 90.94 85 ILE A CA 1
ATOM 660 C C . ILE A 1 85 ? -5.169 3.367 5.675 1.00 90.94 85 ILE A C 1
ATOM 662 O O . ILE A 1 85 ? -5.553 2.664 6.605 1.00 90.94 85 ILE A O 1
ATOM 666 N N . THR A 1 86 ? -4.103 4.165 5.798 1.00 89.25 86 THR A N 1
ATOM 667 C CA . THR A 1 86 ? -3.344 4.249 7.056 1.00 89.25 86 THR A CA 1
ATOM 668 C C . THR A 1 86 ? -4.215 4.760 8.199 1.00 89.25 86 THR A C 1
ATOM 670 O O . THR A 1 86 ? -4.145 4.211 9.294 1.00 89.25 86 THR A O 1
ATOM 673 N N . THR A 1 87 ? -5.056 5.770 7.957 1.00 88.88 87 THR A N 1
ATOM 674 C CA . THR A 1 87 ? -5.995 6.276 8.968 1.00 88.88 87 THR A CA 1
ATOM 675 C C . THR A 1 87 ? -7.032 5.220 9.332 1.00 88.88 87 THR A C 1
ATOM 677 O O . THR A 1 87 ? -7.312 5.035 10.512 1.00 88.88 87 THR A O 1
ATOM 680 N N . ALA A 1 88 ? -7.550 4.469 8.357 1.00 87.62 88 ALA A N 1
ATOM 681 C CA . ALA A 1 88 ? -8.459 3.362 8.623 1.00 87.62 88 ALA A CA 1
ATOM 682 C C . ALA A 1 88 ? -7.795 2.297 9.512 1.00 87.62 88 ALA A C 1
ATOM 684 O O . ALA A 1 88 ? -8.405 1.850 10.477 1.00 87.62 88 ALA A O 1
ATOM 685 N N . PHE A 1 89 ? -6.519 1.968 9.287 1.00 88.81 89 PHE A N 1
ATOM 686 C CA . PHE A 1 89 ? -5.778 1.037 10.145 1.00 88.81 89 PHE A CA 1
ATOM 687 C C . PHE A 1 89 ? -5.602 1.499 11.593 1.00 88.81 89 PHE A C 1
ATOM 689 O O . PHE A 1 89 ? -5.460 0.652 12.469 1.00 88.81 89 PHE A O 1
ATOM 696 N N . LEU A 1 90 ? -5.677 2.802 11.890 1.00 86.19 90 LEU A N 1
ATOM 697 C CA . LEU A 1 90 ? -5.641 3.291 13.278 1.00 86.19 90 LEU A CA 1
ATOM 698 C C . LEU A 1 90 ? -6.825 2.797 14.119 1.00 86.19 90 LEU A C 1
ATOM 700 O O . LEU A 1 90 ? -6.739 2.803 15.349 1.00 86.19 90 LEU A O 1
ATOM 704 N N . THR A 1 91 ? -7.905 2.376 13.460 1.00 84.88 91 THR A N 1
ATOM 705 C CA . THR A 1 91 ? -9.111 1.815 14.084 1.00 84.88 91 THR A CA 1
ATOM 706 C C . THR A 1 91 ? -9.050 0.291 14.247 1.00 84.88 91 THR A C 1
ATOM 708 O O . THR A 1 91 ? -10.029 -0.320 14.662 1.00 84.88 91 THR A O 1
ATOM 711 N N . ASN A 1 92 ? -7.898 -0.326 13.940 1.00 79.12 92 ASN A N 1
ATOM 712 C CA . ASN A 1 92 ? -7.659 -1.775 13.965 1.00 79.12 92 ASN A CA 1
ATOM 713 C C . ASN A 1 92 ? -8.741 -2.624 13.255 1.00 79.12 92 ASN A C 1
ATOM 715 O O . ASN A 1 92 ? -9.253 -3.582 13.837 1.00 79.12 92 ASN A O 1
ATOM 719 N N . PRO A 1 93 ? -9.091 -2.314 11.994 1.00 80.50 93 PRO A N 1
ATOM 720 C CA . PRO A 1 93 ? -9.995 -3.143 11.212 1.00 80.50 93 PRO A CA 1
ATOM 721 C C . PRO A 1 93 ? -9.305 -4.456 10.812 1.00 80.50 93 PRO A C 1
ATOM 723 O O . PRO A 1 93 ? -8.076 -4.550 10.790 1.00 80.50 93 PRO A O 1
ATOM 726 N N . SER A 1 94 ? -10.085 -5.465 10.421 1.00 82.06 94 SER A N 1
ATOM 727 C CA . SER A 1 94 ? -9.515 -6.633 9.741 1.00 82.06 94 SER A CA 1
ATOM 728 C C . SER A 1 94 ? -8.912 -6.214 8.395 1.00 82.06 94 SER A C 1
ATOM 730 O O . SER A 1 94 ? -9.479 -5.386 7.679 1.00 82.06 94 SER A O 1
ATOM 732 N N . LEU A 1 95 ? -7.767 -6.796 8.023 1.00 81.19 95 LEU A N 1
ATOM 733 C CA . LEU A 1 95 ? -7.102 -6.494 6.751 1.00 81.19 95 LEU A CA 1
ATOM 734 C C . LEU A 1 95 ? -8.002 -6.822 5.547 1.00 81.19 95 LEU A C 1
ATOM 736 O O . LEU A 1 95 ? -7.974 -6.105 4.552 1.00 81.19 95 LEU A O 1
ATOM 740 N N . GLU A 1 96 ? -8.818 -7.872 5.663 1.00 80.56 96 GLU A N 1
ATOM 741 C CA . GLU A 1 96 ? -9.758 -8.316 4.623 1.00 80.56 96 GLU A CA 1
ATOM 742 C C . GLU A 1 96 ? -10.956 -7.375 4.465 1.00 80.56 96 GLU A C 1
ATOM 744 O O . GLU A 1 96 ? -11.562 -7.301 3.398 1.00 80.56 96 GLU A O 1
ATOM 749 N N . SER A 1 97 ? -11.283 -6.621 5.516 1.00 81.06 97 SER A N 1
ATOM 750 C CA . SER A 1 97 ? -12.379 -5.656 5.506 1.00 81.06 97 SER A CA 1
ATOM 751 C C . SER A 1 97 ? -12.069 -4.419 4.669 1.00 81.06 97 SER A C 1
ATOM 753 O O . SER A 1 97 ? -12.997 -3.713 4.285 1.00 81.06 97 SER A O 1
ATOM 755 N N . ILE A 1 98 ? -10.794 -4.139 4.381 1.00 85.25 98 ILE A N 1
ATOM 756 C CA . ILE A 1 98 ? -10.369 -3.007 3.556 1.00 85.25 98 ILE A CA 1
ATOM 757 C C . ILE A 1 98 ? -9.890 -3.522 2.199 1.00 85.25 98 ILE A C 1
ATOM 759 O O . ILE A 1 98 ? -9.139 -4.489 2.102 1.00 85.25 98 ILE A O 1
ATOM 763 N N . SER A 1 99 ? -10.247 -2.812 1.130 1.00 85.12 99 SER A N 1
ATOM 764 C CA . SER A 1 99 ? -9.864 -3.097 -0.260 1.00 85.1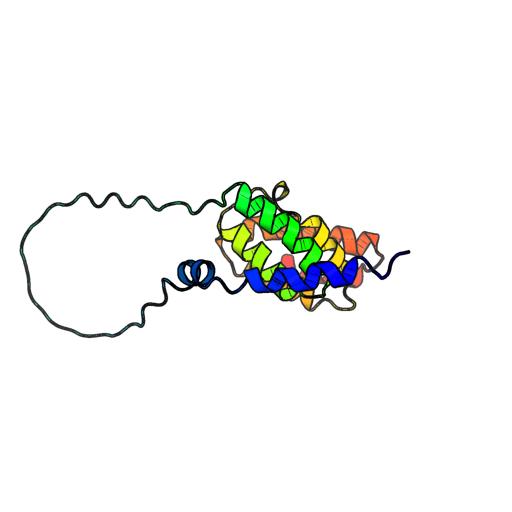2 99 SER A CA 1
ATOM 765 C C . SER A 1 99 ? -8.386 -2.790 -0.562 1.00 85.12 99 SER A C 1
ATOM 767 O O . SER A 1 99 ? -8.043 -2.196 -1.588 1.00 85.12 99 SER A O 1
ATOM 769 N N . VAL A 1 100 ? -7.485 -3.207 0.331 1.00 88.81 100 VAL A N 1
ATOM 770 C CA . VAL A 1 100 ? -6.035 -2.995 0.266 1.00 88.81 100 VAL A CA 1
ATOM 771 C C . VAL A 1 100 ? -5.460 -3.643 -0.989 1.00 88.81 100 VAL A C 1
ATOM 773 O O . VAL A 1 100 ? -4.635 -3.035 -1.660 1.00 88.81 100 VAL A O 1
ATOM 776 N N . SER A 1 101 ? -5.944 -4.824 -1.379 1.00 90.25 101 SER A N 1
ATOM 777 C CA . SER A 1 101 ? -5.476 -5.544 -2.572 1.00 90.25 101 SER A CA 1
ATOM 778 C C . SER A 1 101 ? -5.546 -4.711 -3.856 1.00 90.25 101 SER A C 1
ATOM 780 O O . SER A 1 101 ? -4.613 -4.752 -4.657 1.00 90.25 101 SER A O 1
ATOM 782 N N . ILE A 1 102 ? -6.609 -3.919 -4.043 1.00 89.94 102 ILE A N 1
ATOM 783 C CA . ILE A 1 102 ? -6.776 -3.056 -5.226 1.00 89.94 102 ILE A CA 1
ATOM 784 C C . ILE A 1 102 ? -5.730 -1.940 -5.215 1.00 89.94 102 ILE A C 1
ATOM 786 O O . ILE A 1 102 ? -5.080 -1.678 -6.229 1.00 89.94 102 ILE A O 1
ATOM 790 N N . PHE A 1 103 ? -5.536 -1.315 -4.054 1.00 93.06 103 PHE A N 1
ATOM 791 C CA . PHE A 1 103 ? -4.541 -0.266 -3.870 1.00 93.06 103 PHE A CA 1
ATOM 792 C C . PHE A 1 103 ? -3.116 -0.788 -4.093 1.00 93.06 103 PHE A C 1
ATOM 794 O O . PHE A 1 103 ? -2.357 -0.201 -4.860 1.00 93.06 103 PHE A O 1
ATOM 801 N N . ILE A 1 104 ? -2.774 -1.936 -3.503 1.00 93.81 104 ILE A N 1
ATOM 802 C CA . ILE A 1 104 ? -1.471 -2.588 -3.672 1.00 93.81 104 ILE A CA 1
ATOM 803 C C . ILE A 1 104 ? -1.226 -2.971 -5.133 1.00 93.81 104 ILE A C 1
ATOM 805 O O . ILE A 1 104 ? -0.132 -2.749 -5.651 1.00 93.81 104 ILE A O 1
ATOM 809 N N . HIS A 1 105 ? -2.241 -3.497 -5.820 1.00 92.88 105 HIS A N 1
ATOM 810 C CA . HIS A 1 105 ? -2.137 -3.780 -7.244 1.00 92.88 105 HIS A CA 1
ATOM 811 C C . HIS A 1 105 ? -1.831 -2.505 -8.040 1.00 92.88 105 HIS A C 1
ATOM 813 O O . HIS A 1 105 ? -0.887 -2.504 -8.828 1.00 92.88 105 HIS A O 1
ATOM 819 N N . ARG A 1 106 ? -2.547 -1.393 -7.804 1.00 93.56 106 ARG A N 1
ATOM 820 C CA . ARG A 1 106 ? -2.250 -0.131 -8.505 1.00 93.56 106 ARG A CA 1
ATOM 821 C C . ARG A 1 106 ? -0.873 0.429 -8.172 1.00 93.56 106 ARG A C 1
ATOM 823 O O . ARG A 1 106 ? -0.209 0.881 -9.099 1.00 93.56 106 ARG A O 1
ATOM 830 N N . LEU A 1 107 ? -0.432 0.341 -6.916 1.00 92.75 107 LEU A N 1
ATOM 831 C CA . LEU A 1 107 ? 0.924 0.714 -6.503 1.00 92.75 107 LEU A CA 1
ATOM 832 C C . LEU A 1 107 ? 1.999 -0.095 -7.237 1.00 92.75 107 LEU A C 1
ATOM 834 O O . LEU A 1 107 ? 3.029 0.462 -7.594 1.00 92.75 107 LEU A O 1
ATOM 838 N N . SER A 1 108 ? 1.768 -1.388 -7.483 1.00 92.62 108 SER A N 1
ATOM 839 C CA . SER A 1 108 ? 2.732 -2.240 -8.199 1.00 92.62 108 SER A CA 1
ATOM 840 C C . SER A 1 108 ? 2.905 -1.877 -9.676 1.00 92.62 108 SER A C 1
ATOM 842 O O . SER A 1 108 ? 3.892 -2.272 -10.286 1.00 92.62 108 SER A O 1
ATOM 844 N N . LEU A 1 109 ? 1.951 -1.134 -10.244 1.00 91.81 109 LEU A N 1
ATOM 845 C CA . LEU A 1 109 ? 2.005 -0.641 -11.620 1.00 91.81 109 LEU A CA 1
ATOM 846 C C . LEU A 1 109 ? 2.728 0.708 -11.733 1.00 91.81 109 LEU A C 1
ATOM 848 O O . LEU A 1 109 ? 2.908 1.204 -12.843 1.00 91.81 109 LEU A O 1
ATOM 852 N N . GLU A 1 110 ? 3.118 1.321 -10.613 1.00 92.44 110 GLU A N 1
ATOM 853 C CA . GLU A 1 110 ? 3.875 2.566 -10.651 1.00 92.44 110 GLU A CA 1
ATOM 854 C C . GLU A 1 110 ? 5.288 2.326 -11.217 1.00 92.44 110 GLU A C 1
ATOM 856 O O . GLU A 1 110 ? 5.933 1.304 -10.931 1.00 92.44 110 GLU A O 1
ATOM 861 N N . PRO A 1 111 ? 5.800 3.263 -12.035 1.00 89.81 111 PRO A N 1
ATOM 862 C CA . PRO A 1 111 ? 7.087 3.096 -12.706 1.00 89.81 111 PRO A CA 1
ATOM 863 C C . PRO A 1 111 ? 8.249 3.020 -11.710 1.00 89.81 111 PRO A C 1
ATOM 865 O O . PRO A 1 111 ? 9.219 2.292 -11.931 1.00 89.81 111 PRO A O 1
ATOM 868 N N . ASP A 1 112 ? 8.132 3.718 -10.582 1.00 91.81 112 ASP A N 1
ATOM 869 C CA . ASP A 1 112 ? 9.129 3.769 -9.526 1.00 91.81 112 ASP A CA 1
ATOM 870 C C . ASP A 1 112 ? 8.600 3.217 -8.189 1.00 91.81 112 ASP A C 1
ATOM 872 O O . ASP A 1 112 ? 7.461 2.773 -8.058 1.00 91.81 112 ASP A O 1
ATOM 876 N N . LEU A 1 113 ? 9.471 3.209 -7.179 1.00 93.75 113 LEU A N 1
ATOM 877 C CA . LEU A 1 113 ? 9.123 2.790 -5.821 1.00 93.75 113 LEU A CA 1
ATOM 878 C C . LEU A 1 113 ? 8.682 3.958 -4.926 1.00 93.75 113 LEU A C 1
ATOM 880 O O . LEU A 1 113 ? 8.505 3.757 -3.728 1.00 93.75 113 LEU A O 1
ATOM 884 N N . THR A 1 114 ? 8.480 5.160 -5.463 1.00 93.81 114 THR A N 1
ATOM 885 C CA . THR A 1 114 ? 8.206 6.364 -4.670 1.00 93.81 114 THR A CA 1
ATOM 886 C C . THR A 1 114 ? 6.892 6.232 -3.900 1.00 93.81 114 THR A C 1
ATOM 888 O O . THR A 1 114 ? 6.880 6.393 -2.679 1.00 93.81 114 THR A O 1
ATOM 891 N N . GLN A 1 115 ? 5.792 5.870 -4.572 1.00 93.44 115 GLN A N 1
ATOM 892 C CA . GLN A 1 115 ? 4.479 5.700 -3.926 1.00 93.44 115 GLN A CA 1
ATOM 893 C C . GLN A 1 115 ? 4.413 4.461 -3.012 1.00 93.44 115 GLN A C 1
ATOM 895 O O . GLN A 1 115 ? 3.959 4.597 -1.871 1.00 93.44 115 GLN A O 1
ATOM 900 N N . PRO A 1 116 ? 4.906 3.273 -3.431 1.00 93.88 116 PRO A N 1
ATOM 901 C CA . PRO A 1 116 ? 4.997 2.120 -2.539 1.00 93.88 116 PRO A CA 1
ATOM 902 C C . PRO A 1 116 ? 5.796 2.414 -1.263 1.00 93.88 116 PRO A C 1
ATOM 904 O O . PRO A 1 116 ? 5.325 2.126 -0.166 1.00 93.88 116 PRO A O 1
ATOM 907 N N . MET A 1 117 ? 6.974 3.035 -1.379 1.00 95.44 117 MET A N 1
ATOM 908 C CA . MET A 1 117 ? 7.820 3.336 -0.218 1.00 95.44 117 MET A CA 1
ATOM 909 C C . MET A 1 117 ? 7.215 4.431 0.659 1.00 95.44 117 MET A C 1
ATOM 911 O O . MET A 1 117 ? 7.328 4.348 1.878 1.00 95.44 117 MET A O 1
ATOM 915 N N . TYR A 1 118 ? 6.532 5.425 0.081 1.00 94.56 118 TYR A N 1
ATOM 916 C CA . TYR A 1 118 ? 5.776 6.415 0.852 1.00 94.56 118 TYR A CA 1
ATOM 917 C C . TYR A 1 118 ? 4.748 5.741 1.769 1.00 94.56 118 TYR A C 1
ATOM 919 O O . TYR A 1 118 ? 4.714 6.008 2.972 1.00 94.56 118 TYR A O 1
ATOM 927 N N . PHE A 1 119 ? 3.950 4.824 1.219 1.00 95.06 119 PHE A N 1
ATOM 928 C CA . PHE A 1 119 ? 2.955 4.086 1.989 1.00 95.06 119 PHE A CA 1
ATOM 929 C C . PHE A 1 119 ? 3.594 3.197 3.064 1.00 95.06 119 PHE A C 1
ATOM 931 O O . PHE A 1 119 ? 3.200 3.263 4.229 1.00 95.06 119 PHE A O 1
ATOM 938 N N . LEU A 1 120 ? 4.618 2.420 2.699 1.00 95.12 120 LEU A N 1
ATOM 939 C CA . LEU A 1 120 ? 5.322 1.530 3.625 1.00 95.12 120 LEU A CA 1
ATOM 940 C C . LEU A 1 120 ? 5.996 2.286 4.775 1.00 95.12 120 LEU A C 1
ATOM 942 O O . LEU A 1 120 ? 5.889 1.867 5.926 1.00 95.12 120 LEU A O 1
ATOM 946 N N . ASN A 1 121 ? 6.634 3.424 4.494 1.00 94.44 121 ASN A N 1
ATOM 947 C CA . ASN A 1 121 ? 7.219 4.274 5.528 1.00 94.44 121 ASN A CA 1
ATOM 948 C C . ASN A 1 121 ? 6.140 4.795 6.484 1.00 94.44 121 ASN A C 1
ATOM 950 O O . ASN A 1 121 ? 6.326 4.735 7.697 1.00 94.44 121 ASN A O 1
ATOM 954 N N . ARG A 1 1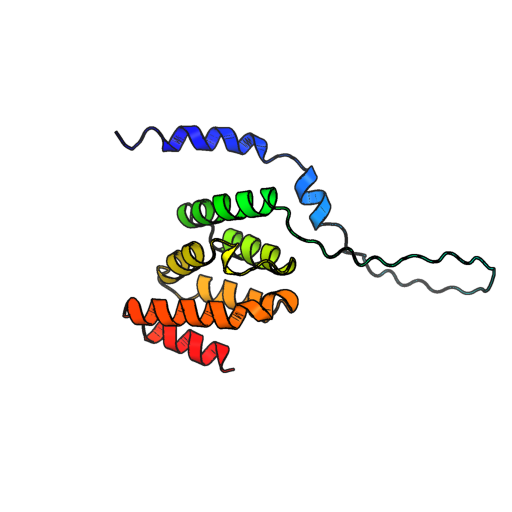22 ? 4.983 5.241 5.976 1.00 92.75 122 ARG A N 1
ATOM 955 C CA . ARG A 1 122 ? 3.883 5.686 6.849 1.00 92.75 122 ARG A CA 1
ATOM 956 C C . ARG A 1 122 ? 3.378 4.571 7.754 1.00 92.75 122 ARG A C 1
ATOM 958 O O . ARG A 1 122 ? 3.171 4.823 8.936 1.00 92.75 122 ARG A O 1
ATOM 965 N N . LEU A 1 123 ? 3.236 3.349 7.243 1.00 92.44 123 LEU A N 1
ATOM 966 C CA . LEU A 1 123 ? 2.879 2.195 8.071 1.00 92.44 123 LEU A CA 1
ATOM 967 C C . LEU A 1 123 ? 3.958 1.880 9.117 1.00 92.44 123 LEU A C 1
ATOM 969 O O . LEU A 1 123 ? 3.621 1.673 10.278 1.00 92.44 123 LEU A O 1
ATOM 973 N N . LYS A 1 124 ? 5.244 1.896 8.734 1.00 92.06 124 LYS A N 1
ATOM 974 C CA . LYS A 1 124 ? 6.378 1.619 9.637 1.00 92.06 124 LYS A CA 1
ATOM 975 C C . LYS A 1 124 ? 6.443 2.597 10.810 1.00 92.06 124 LYS A C 1
ATOM 977 O O . LYS A 1 124 ? 6.715 2.173 11.926 1.00 92.06 124 LYS A O 1
ATOM 982 N N . TYR A 1 125 ? 6.166 3.878 10.571 1.00 91.44 125 TYR A N 1
ATOM 983 C CA . TYR A 1 125 ? 6.217 4.921 11.603 1.00 91.44 125 TYR A CA 1
ATOM 984 C C . TYR A 1 125 ? 4.876 5.181 12.304 1.00 91.44 125 TYR A C 1
ATOM 986 O O . TYR A 1 125 ? 4.775 6.111 13.100 1.00 91.44 125 TYR A O 1
ATOM 994 N N . THR A 1 126 ? 3.851 4.367 12.039 1.00 89.19 126 THR A N 1
ATOM 995 C CA . THR A 1 126 ? 2.551 4.457 12.710 1.00 89.19 126 THR A CA 1
ATOM 9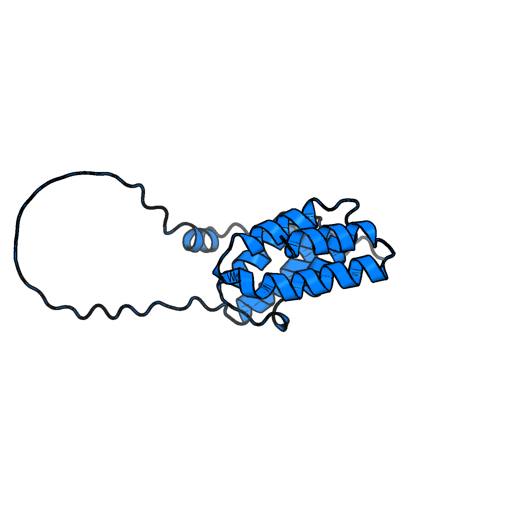96 C C . THR A 1 126 ? 2.376 3.241 13.624 1.00 89.19 126 THR A C 1
ATOM 998 O O . THR A 1 126 ? 2.010 2.175 13.128 1.00 89.19 126 THR A O 1
ATOM 1001 N N . PRO A 1 127 ? 2.571 3.367 14.954 1.00 87.12 127 PRO A N 1
ATOM 1002 C CA . PRO A 1 127 ? 2.614 2.217 15.865 1.00 87.12 127 PRO A CA 1
ATOM 1003 C C . PRO A 1 127 ? 1.385 1.303 15.775 1.00 87.12 127 PRO A C 1
ATOM 1005 O O . PRO A 1 127 ? 1.513 0.085 15.709 1.00 87.12 127 PRO A O 1
ATOM 1008 N N . LYS A 1 128 ? 0.182 1.888 15.686 1.00 85.12 128 LYS A N 1
ATOM 1009 C CA . LYS A 1 128 ? -1.076 1.128 15.572 1.00 85.12 128 LYS A CA 1
ATOM 1010 C C . LYS A 1 128 ? -1.233 0.390 14.238 1.00 85.12 128 LYS A C 1
ATOM 1012 O O . LYS A 1 128 ? -1.924 -0.614 14.183 1.00 85.12 128 LYS A O 1
ATOM 1017 N N . ALA A 1 129 ? -0.592 0.870 13.173 1.00 85.19 129 ALA A N 1
ATOM 1018 C CA . ALA A 1 129 ? -0.694 0.278 11.841 1.00 85.19 129 ALA A CA 1
ATOM 1019 C C . ALA A 1 129 ? 0.469 -0.678 11.513 1.00 85.19 129 ALA A C 1
ATOM 1021 O O . ALA A 1 129 ? 0.478 -1.305 10.451 1.00 85.19 129 ALA A O 1
ATOM 1022 N N . GLN A 1 130 ? 1.453 -0.802 12.409 1.00 87.56 130 GLN A N 1
ATOM 1023 C CA . GLN A 1 130 ? 2.663 -1.589 12.184 1.00 87.56 130 GLN A CA 1
ATOM 1024 C C . GLN A 1 130 ? 2.373 -3.093 12.045 1.00 87.56 130 GLN A C 1
ATOM 1026 O O . GLN A 1 130 ? 3.066 -3.782 11.297 1.00 87.56 130 GLN A O 1
ATOM 1031 N N . SER A 1 131 ? 1.312 -3.597 12.684 1.00 89.50 131 SER A N 1
ATOM 1032 C CA . SER A 1 131 ? 0.834 -4.983 12.538 1.00 89.50 131 SER A CA 1
ATOM 1033 C C . SER A 1 131 ? 0.464 -5.340 11.091 1.00 89.50 131 SER A C 1
ATOM 1035 O O . SER A 1 131 ? 0.634 -6.484 10.671 1.00 89.50 131 SER A O 1
ATOM 1037 N N . PHE A 1 132 ? 0.027 -4.359 10.294 1.00 90.75 132 PHE A N 1
ATOM 1038 C CA . PHE A 1 132 ? -0.330 -4.545 8.886 1.00 90.75 132 PHE A CA 1
ATOM 1039 C C . PHE A 1 132 ? 0.870 -4.446 7.938 1.00 90.75 132 PHE A C 1
ATOM 1041 O O . PHE A 1 132 ? 0.760 -4.836 6.774 1.00 90.75 132 PHE A O 1
ATOM 1048 N N . LEU A 1 133 ? 2.027 -3.967 8.412 1.00 92.69 133 LEU A N 1
ATOM 1049 C CA . LEU A 1 133 ? 3.205 -3.737 7.574 1.00 92.69 133 LEU A CA 1
ATOM 1050 C C . LEU A 1 133 ? 3.686 -5.025 6.900 1.00 92.69 133 LEU A C 1
ATOM 1052 O O . LEU A 1 133 ? 3.866 -5.053 5.685 1.00 92.69 133 LEU A O 1
ATOM 1056 N N . LEU A 1 134 ? 3.887 -6.096 7.670 1.00 93.56 134 LEU A N 1
ATOM 1057 C CA . LEU A 1 134 ? 4.454 -7.338 7.145 1.00 93.56 134 LEU A CA 1
ATOM 1058 C C . LEU A 1 134 ? 3.518 -8.047 6.142 1.00 93.56 134 LEU A C 1
ATOM 1060 O O . LEU A 1 134 ? 4.000 -8.401 5.060 1.00 93.56 134 LEU A O 1
ATOM 1064 N N . PRO A 1 135 ? 2.202 -8.206 6.413 1.00 93.62 135 PRO A N 1
ATOM 1065 C CA . PRO A 1 135 ? 1.253 -8.707 5.416 1.00 93.62 135 PRO A CA 1
ATOM 1066 C C . PRO A 1 135 ? 1.279 -7.908 4.107 1.00 93.62 135 PRO A C 1
ATOM 1068 O O . PRO A 1 135 ? 1.352 -8.487 3.022 1.00 93.62 135 PRO A O 1
ATOM 1071 N N . ILE A 1 136 ? 1.302 -6.577 4.199 1.00 93.94 136 ILE A N 1
ATOM 1072 C CA . ILE A 1 136 ? 1.323 -5.679 3.039 1.00 93.94 136 ILE A CA 1
ATOM 1073 C C . ILE A 1 136 ? 2.638 -5.791 2.259 1.00 93.94 136 ILE A C 1
ATOM 1075 O O . ILE A 1 136 ? 2.620 -5.896 1.030 1.00 93.94 136 ILE A O 1
ATOM 1079 N N . CYS A 1 137 ? 3.780 -5.821 2.951 1.00 94.88 137 CYS A N 1
ATOM 1080 C CA . CYS A 1 137 ? 5.084 -6.054 2.334 1.00 94.88 137 CYS A CA 1
ATOM 1081 C C . CYS A 1 137 ? 5.100 -7.382 1.572 1.00 94.88 137 CYS A C 1
ATOM 1083 O O . CYS A 1 137 ? 5.537 -7.418 0.423 1.00 94.88 137 CYS A O 1
ATOM 1085 N N . LYS A 1 138 ? 4.573 -8.462 2.166 1.00 94.88 138 LYS A N 1
ATOM 1086 C CA . LYS A 1 138 ? 4.484 -9.776 1.513 1.00 94.88 138 LYS A CA 1
ATOM 1087 C C . LYS A 1 138 ? 3.657 -9.712 0.226 1.00 94.88 138 LYS A C 1
ATOM 1089 O O . LYS A 1 138 ? 4.087 -10.258 -0.790 1.00 94.88 138 LYS A O 1
ATOM 1094 N N . MET A 1 139 ? 2.515 -9.019 0.243 1.00 94.62 139 MET A N 1
ATOM 1095 C CA . MET A 1 139 ? 1.684 -8.818 -0.951 1.00 94.62 139 MET A CA 1
ATOM 1096 C C . MET A 1 139 ? 2.432 -8.052 -2.050 1.00 94.62 139 MET A C 1
ATOM 1098 O O . MET A 1 139 ? 2.456 -8.507 -3.193 1.00 94.62 139 MET A O 1
ATOM 1102 N N . LEU A 1 140 ? 3.081 -6.930 -1.712 1.00 94.75 140 LEU A N 1
ATOM 1103 C CA . LEU A 1 140 ? 3.868 -6.134 -2.665 1.00 94.75 140 LEU A CA 1
ATOM 1104 C C . LEU A 1 140 ? 5.012 -6.945 -3.270 1.00 94.75 140 LEU A C 1
ATOM 1106 O O . LEU A 1 140 ? 5.157 -6.990 -4.489 1.00 94.75 140 LEU A O 1
ATOM 1110 N N . VAL A 1 141 ? 5.812 -7.608 -2.433 1.00 95.38 141 VAL A N 1
ATOM 1111 C CA . VAL A 1 141 ? 6.944 -8.425 -2.883 1.00 95.38 141 VAL A CA 1
ATOM 1112 C C . VAL A 1 141 ? 6.455 -9.529 -3.821 1.00 95.38 141 VAL A C 1
ATOM 1114 O O . VAL A 1 141 ? 6.980 -9.657 -4.925 1.00 95.38 141 VAL A O 1
ATOM 1117 N N . SER A 1 142 ? 5.408 -10.267 -3.437 1.00 95.44 142 SER A N 1
ATOM 1118 C CA . SER A 1 142 ? 4.811 -11.313 -4.277 1.00 95.44 142 SER A CA 1
ATOM 1119 C C . SER A 1 142 ? 4.353 -10.775 -5.640 1.00 95.44 142 SER A C 1
ATOM 1121 O O . SER A 1 142 ? 4.658 -11.376 -6.671 1.00 95.44 142 SER A O 1
ATOM 1123 N N . LEU A 1 143 ? 3.697 -9.611 -5.664 1.00 95.00 143 LEU A N 1
ATOM 1124 C CA . LEU A 1 143 ? 3.263 -8.956 -6.898 1.00 95.00 143 LEU A CA 1
ATOM 1125 C C . LEU A 1 143 ? 4.431 -8.536 -7.792 1.00 95.00 143 LEU A C 1
ATOM 1127 O O . LEU A 1 143 ? 4.391 -8.803 -8.990 1.00 95.00 143 LEU A O 1
ATOM 1131 N N . TYR A 1 144 ? 5.489 -7.942 -7.236 1.00 95.44 144 TYR A N 1
ATOM 1132 C CA . TYR A 1 144 ? 6.661 -7.560 -8.027 1.00 95.44 144 TYR A CA 1
ATOM 1133 C C . TYR A 1 144 ? 7.364 -8.767 -8.646 1.00 95.44 144 TYR A C 1
ATOM 1135 O O . TYR A 1 144 ? 7.749 -8.713 -9.813 1.00 95.44 144 TYR A O 1
ATOM 1143 N N . PHE A 1 145 ? 7.492 -9.875 -7.911 1.00 94.06 145 PHE A N 1
ATOM 1144 C CA . PHE A 1 145 ? 8.028 -11.114 -8.478 1.00 94.06 145 PHE A CA 1
ATOM 1145 C C . PHE A 1 145 ? 7.137 -11.655 -9.600 1.00 94.06 145 PHE A C 1
ATOM 1147 O O . PHE A 1 145 ? 7.646 -12.007 -10.665 1.00 94.06 145 PHE A O 1
ATOM 1154 N N . ARG A 1 146 ? 5.811 -11.644 -9.411 1.00 94.44 146 ARG A N 1
ATOM 1155 C CA . ARG A 1 146 ? 4.847 -12.061 -10.440 1.00 94.44 146 ARG A CA 1
ATOM 1156 C C . ARG A 1 146 ? 4.925 -11.196 -11.701 1.00 94.44 146 ARG A C 1
ATOM 1158 O O . ARG A 1 146 ? 4.852 -11.723 -12.806 1.00 94.44 146 ARG A O 1
ATOM 1165 N N . ASN A 1 147 ? 5.144 -9.894 -11.540 1.00 92.56 147 ASN A N 1
ATOM 1166 C CA . ASN A 1 147 ? 5.243 -8.930 -12.637 1.00 92.56 147 ASN A CA 1
ATOM 1167 C C . ASN A 1 147 ? 6.652 -8.862 -13.263 1.00 92.56 147 ASN A C 1
ATOM 1169 O O . ASN A 1 147 ? 6.927 -7.963 -14.051 1.00 92.56 147 ASN A O 1
ATOM 1173 N N . ARG A 1 148 ? 7.558 -9.798 -12.931 1.00 93.50 148 ARG A N 1
ATOM 1174 C CA . ARG A 1 148 ? 8.967 -9.832 -13.381 1.00 93.50 148 ARG A CA 1
ATOM 1175 C C . ARG A 1 148 ? 9.798 -8.605 -12.976 1.00 93.50 148 ARG A C 1
ATOM 1177 O O . ARG A 1 148 ? 10.894 -8.392 -13.486 1.00 93.50 148 ARG A O 1
ATOM 1184 N N . GLU A 1 149 ? 9.347 -7.849 -11.982 1.00 94.31 149 GLU A N 1
ATOM 1185 C CA . GLU A 1 149 ? 10.048 -6.699 -11.410 1.00 94.31 149 GLU A CA 1
ATOM 1186 C C . GLU A 1 149 ? 10.825 -7.079 -10.135 1.00 94.31 149 GLU A C 1
ATOM 1188 O O . GLU A 1 149 ? 10.795 -6.380 -9.118 1.00 94.31 149 GLU A O 1
ATOM 1193 N N . ALA A 1 150 ? 11.567 -8.190 -10.172 1.00 94.19 150 ALA A N 1
ATOM 1194 C CA . ALA A 1 150 ? 12.260 -8.748 -9.003 1.00 94.19 150 ALA A CA 1
ATOM 1195 C C . ALA A 1 150 ? 13.188 -7.739 -8.297 1.00 94.19 150 ALA A C 1
ATOM 1197 O O . ALA A 1 150 ? 13.289 -7.741 -7.073 1.00 94.19 150 ALA A O 1
ATOM 1198 N N . LYS A 1 151 ? 13.811 -6.813 -9.042 1.00 94.81 151 LYS A N 1
ATOM 1199 C CA . LYS A 1 151 ? 14.638 -5.734 -8.470 1.00 94.81 151 LYS A CA 1
ATOM 1200 C C . LYS A 1 151 ? 13.848 -4.841 -7.504 1.00 94.81 151 LYS A C 1
ATOM 1202 O O . LYS A 1 151 ? 14.388 -4.449 -6.471 1.00 94.81 151 LYS A O 1
ATOM 1207 N N . LYS A 1 152 ? 12.589 -4.512 -7.822 1.00 94.56 152 LYS A N 1
ATOM 1208 C CA . LYS A 1 152 ? 11.718 -3.714 -6.943 1.00 94.56 152 LYS A CA 1
ATOM 1209 C C . LYS A 1 152 ? 11.297 -4.526 -5.716 1.00 94.56 152 LYS A C 1
ATOM 1211 O O . LYS A 1 152 ? 11.410 -4.031 -4.596 1.00 94.56 152 LYS A O 1
ATOM 1216 N N . GLY A 1 153 ? 10.925 -5.793 -5.916 1.00 94.69 153 GLY A N 1
ATOM 1217 C CA . GLY A 1 153 ? 10.597 -6.722 -4.829 1.00 94.69 153 GLY A CA 1
ATOM 1218 C C . GLY A 1 153 ? 11.745 -6.898 -3.828 1.00 94.69 153 GLY A C 1
ATOM 1219 O O . GLY A 1 153 ? 11.542 -6.740 -2.627 1.00 94.69 153 GLY A O 1
ATOM 1220 N N . LEU A 1 154 ? 12.970 -7.125 -4.313 1.00 96.06 154 LEU A N 1
ATOM 1221 C CA . LEU A 1 154 ? 14.166 -7.253 -3.473 1.00 96.06 154 LEU A CA 1
A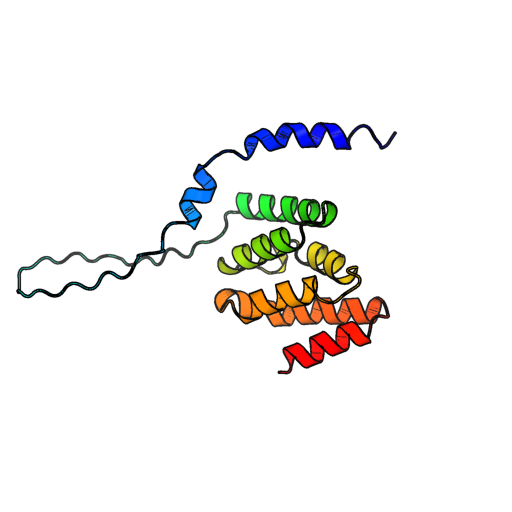TOM 1222 C C . LEU A 1 154 ? 14.487 -5.970 -2.700 1.00 96.06 154 LEU A C 1
ATOM 1224 O O . LEU A 1 154 ? 14.904 -6.046 -1.549 1.00 96.06 154 LEU A O 1
ATOM 1228 N N . LYS A 1 155 ? 14.274 -4.786 -3.288 1.00 96.19 155 LYS A N 1
ATOM 1229 C CA . LYS A 1 155 ? 14.446 -3.512 -2.568 1.00 96.19 155 LYS A CA 1
ATOM 1230 C C . LYS A 1 155 ? 13.500 -3.403 -1.373 1.00 96.19 155 LYS A C 1
ATOM 1232 O O . LYS A 1 155 ? 13.945 -3.010 -0.299 1.00 96.19 155 LYS A O 1
ATOM 1237 N N . ILE A 1 156 ? 12.229 -3.771 -1.544 1.00 95.25 156 ILE A N 1
ATOM 1238 C CA . ILE A 1 156 ? 11.250 -3.774 -0.446 1.00 95.25 156 ILE A CA 1
ATOM 1239 C C . ILE A 1 156 ? 11.613 -4.829 0.599 1.00 95.25 156 ILE A C 1
ATOM 1241 O O . ILE A 1 156 ? 11.573 -4.532 1.789 1.00 95.25 156 ILE A O 1
ATOM 1245 N N . PHE A 1 157 ? 12.015 -6.027 0.165 1.00 94.75 157 PHE A N 1
ATOM 1246 C CA . PHE A 1 157 ? 12.463 -7.090 1.063 1.00 94.75 157 PHE A CA 1
ATOM 1247 C C . PHE A 1 157 ? 13.648 -6.637 1.930 1.00 94.75 157 PHE A C 1
ATOM 1249 O O . PHE A 1 157 ? 13.562 -6.659 3.152 1.00 94.75 157 PHE A O 1
ATOM 1256 N N . HIS A 1 158 ? 14.714 -6.115 1.320 1.00 94.38 158 HIS A N 1
ATOM 1257 C CA . HIS A 1 158 ? 15.852 -5.585 2.073 1.00 94.38 158 HIS A CA 1
ATOM 1258 C C . HIS A 1 158 ? 15.467 -4.416 2.984 1.00 94.38 158 HIS A C 1
ATOM 1260 O O . HIS A 1 158 ? 16.027 -4.284 4.066 1.00 94.38 158 HIS A O 1
ATOM 1266 N N . TRP A 1 159 ? 14.536 -3.557 2.562 1.00 94.88 159 TRP A N 1
ATOM 1267 C CA . TRP A 1 159 ? 14.071 -2.442 3.385 1.00 94.88 159 TRP A CA 1
ATOM 1268 C C . TRP A 1 159 ? 13.292 -2.903 4.625 1.00 94.88 159 TRP A C 1
ATOM 1270 O O . TRP A 1 159 ? 13.476 -2.316 5.688 1.00 94.88 159 TRP A O 1
ATOM 1280 N N . VAL A 1 160 ? 12.450 -3.939 4.518 1.00 92.69 160 VAL A N 1
ATOM 1281 C CA . VAL A 1 160 ? 11.693 -4.462 5.671 1.00 92.69 160 VAL A CA 1
ATOM 1282 C C . VAL A 1 160 ? 12.569 -5.301 6.604 1.00 92.69 160 VAL A C 1
ATOM 1284 O O . VAL A 1 160 ? 12.287 -5.366 7.794 1.00 92.69 160 VAL A O 1
ATOM 1287 N N . SER A 1 161 ? 13.647 -5.900 6.090 1.00 89.06 161 SER A N 1
ATOM 1288 C CA . SER A 1 161 ? 14.645 -6.626 6.887 1.00 89.06 161 SER A CA 1
ATOM 1289 C C . SER A 1 161 ? 15.628 -5.726 7.652 1.00 89.06 161 SER A C 1
ATOM 1291 O O . SER A 1 161 ? 16.446 -6.258 8.398 1.00 89.06 161 SER A O 1
ATOM 1293 N N . ARG A 1 162 ? 15.580 -4.400 7.454 1.00 83.38 162 ARG A N 1
ATOM 1294 C CA . ARG A 1 162 ? 16.338 -3.407 8.236 1.00 83.38 162 ARG A CA 1
ATOM 1295 C C . ARG A 1 162 ? 15.534 -2.886 9.422 1.00 83.38 162 ARG A C 1
ATOM 1297 O O . ARG A 1 162 ? 16.107 -2.910 10.524 1.00 83.38 162 ARG A O 1
#

Radius of gyration: 21.37 Å; chains: 1; bounding box: 39×41×74 Å

Secondary structure (DSSP, 8-state):
--SSSSGGGGGGGGGG--TTTGGGTSTT---------------------------PPPHHHHHHHHHHHHHHHHTT-HHHHHHHHHHHHTT---GGGS-HHHHHHHHHTSSSSHHHHHHHHHHHT-GGGGGGHHHHHHHHHHHHHHTT-HHHHHHHHHHHT-

pLDDT: mean 73.02, std 24.42, range [30.41, 96.19]

Foldseek 3Di:
DPDPPVVVVVVVCVVVPPCVVVVVVPPDDDDDDDDDDDDDDDDDDDPPPPPVPLDADDLVRLVVLQVVLLVCLVVVVLVVSLVSVLVNLLSVDPPVSHPVLNSLLSCLPDPDCPSVVSSLVSQCPRVSSVVVNVVSLVSNLVSCVVVVNNVSSVVSVVVVVD